Protein AF-A0A9E1SSS1-F1 (afdb_monomer_lite)

Foldseek 3Di:
DDDDDPVLVVCLVVLVVVCVVDVVVVVPDPCVVSVVSNVCVCPDPVNVLVPDDDDDDDPPDDDDDDD

pLDDT: mean 91.79, std 7.36, range [59.81, 97.62]

Sequence (67 aa):
ADVQTITDLAIFPFIRQFAFVDKDAFDSLPYPHLQNWLELNLQSNIFQNVMNKYDRWQTSDEKIYFA

Radius of gyration: 15.63 Å; chains: 1; bounding box: 46×20×35 Å

Secondary structure (DSSP, 8-state):
-----HHHHHHHHHHHHHHHHSHHHHHTSS-HHHHHHHHHHHT-HHHHHH-PPPPPP-TTSPPPPP-

Structure (mmCIF, N/CA/C/O backbone):
data_AF-A0A9E1SSS1-F1
#
_entry.id   AF-A0A9E1SSS1-F1
#
loop_
_atom_site.group_PDB
_atom_site.id
_atom_site.type_symbol
_atom_site.label_atom_id
_atom_site.label_alt_id
_atom_site.label_comp_id
_atom_site.label_asym_id
_atom_site.label_entity_id
_atom_site.label_seq_id
_atom_site.pdbx_PDB_ins_code
_atom_site.Cartn_x
_atom_site.Cartn_y
_atom_site.Cartn_z
_atom_site.occupancy
_atom_site.B_iso_or_equiv
_atom_site.auth_seq_id
_atom_site.auth_comp_id
_atom_site.auth_asym_id
_atom_site.auth_atom_id
_atom_site.pdbx_PDB_model_num
ATOM 1 N N . ALA A 1 1 ? 19.384 1.570 6.793 1.00 59.81 1 ALA A N 1
ATOM 2 C CA . ALA A 1 1 ? 18.113 1.078 6.233 1.00 59.81 1 ALA A CA 1
ATOM 3 C C . ALA A 1 1 ? 17.287 2.293 5.858 1.00 59.81 1 ALA A C 1
ATOM 5 O O . ALA A 1 1 ? 17.445 3.312 6.525 1.00 59.81 1 ALA A O 1
ATOM 6 N N . ASP A 1 2 ? 16.497 2.210 4.793 1.00 69.44 2 ASP A N 1
ATOM 7 C CA . ASP A 1 2 ? 15.569 3.285 4.441 1.00 69.44 2 ASP A CA 1
ATOM 8 C C . ASP A 1 2 ? 14.506 3.432 5.545 1.00 69.44 2 ASP A C 1
ATOM 10 O O . ASP A 1 2 ? 14.137 2.435 6.173 1.00 69.44 2 ASP A O 1
ATOM 14 N N . VAL A 1 3 ? 14.078 4.659 5.840 1.00 81.81 3 VAL A N 1
ATOM 15 C CA . VAL A 1 3 ? 13.147 4.964 6.940 1.00 81.81 3 VAL A CA 1
ATOM 16 C C . VAL A 1 3 ? 11.909 5.618 6.352 1.00 81.81 3 VAL A C 1
ATOM 18 O O . VAL A 1 3 ? 12.013 6.652 5.704 1.00 81.81 3 VAL A O 1
ATOM 21 N N . GLN A 1 4 ? 10.738 5.037 6.618 1.00 88.94 4 GLN A N 1
ATOM 22 C CA . GLN A 1 4 ? 9.455 5.563 6.159 1.00 88.94 4 GLN A CA 1
ATOM 23 C C . GLN A 1 4 ? 9.240 6.990 6.688 1.00 88.94 4 GLN A C 1
ATOM 25 O O . GLN A 1 4 ? 9.309 7.240 7.894 1.00 88.94 4 GLN A O 1
ATOM 30 N N . THR A 1 5 ? 8.979 7.928 5.784 1.00 93.31 5 THR A N 1
ATOM 31 C CA . THR A 1 5 ? 8.750 9.344 6.087 1.00 93.31 5 THR A CA 1
ATOM 32 C C . THR A 1 5 ? 7.290 9.735 5.865 1.00 93.31 5 THR A C 1
ATOM 34 O O . THR A 1 5 ? 6.478 8.970 5.342 1.00 93.31 5 THR A O 1
ATOM 37 N N . ILE A 1 6 ? 6.935 10.971 6.232 1.00 94.19 6 ILE A N 1
ATOM 38 C CA . ILE A 1 6 ? 5.591 11.510 5.980 1.00 94.19 6 ILE A CA 1
ATOM 39 C C . ILE A 1 6 ? 5.240 11.537 4.487 1.00 94.19 6 ILE A C 1
ATOM 41 O O . ILE A 1 6 ? 4.086 11.319 4.125 1.00 94.19 6 ILE A O 1
ATOM 45 N N . THR A 1 7 ? 6.227 11.763 3.618 1.00 95.38 7 THR A N 1
ATOM 46 C CA . THR A 1 7 ? 6.019 11.780 2.168 1.00 95.38 7 THR A CA 1
ATOM 47 C C . THR A 1 7 ? 5.620 10.399 1.670 1.00 95.38 7 THR A C 1
ATOM 49 O O . THR A 1 7 ? 4.677 10.301 0.888 1.00 95.38 7 THR A O 1
ATOM 52 N N . ASP A 1 8 ? 6.263 9.339 2.173 1.00 94.50 8 ASP A N 1
ATOM 53 C CA . ASP A 1 8 ? 5.918 7.957 1.827 1.00 94.50 8 ASP A CA 1
ATOM 54 C C . ASP A 1 8 ? 4.467 7.648 2.198 1.00 94.50 8 ASP A C 1
ATOM 56 O O . ASP A 1 8 ? 3.695 7.171 1.367 1.00 94.50 8 ASP A O 1
ATOM 60 N N . LEU A 1 9 ? 4.067 8.010 3.422 1.00 93.50 9 LEU A N 1
ATOM 61 C CA . LEU A 1 9 ? 2.705 7.812 3.923 1.00 93.50 9 LEU A CA 1
ATOM 62 C C . LEU A 1 9 ? 1.659 8.599 3.123 1.00 93.50 9 LEU A C 1
ATOM 64 O O . LEU A 1 9 ? 0.548 8.110 2.927 1.00 93.50 9 LEU A O 1
ATOM 68 N N . ALA A 1 10 ? 2.000 9.799 2.652 1.00 95.69 10 ALA A N 1
ATOM 69 C CA . ALA A 1 10 ? 1.086 10.645 1.891 1.00 95.69 10 ALA A CA 1
ATOM 70 C C . ALA A 1 10 ? 0.813 10.100 0.478 1.00 95.69 10 ALA A C 1
ATOM 72 O O . ALA A 1 10 ? -0.320 10.173 0.002 1.00 95.69 10 ALA A O 1
ATOM 73 N N . ILE A 1 11 ? 1.829 9.545 -0.194 1.00 96.88 11 ILE A N 1
ATOM 74 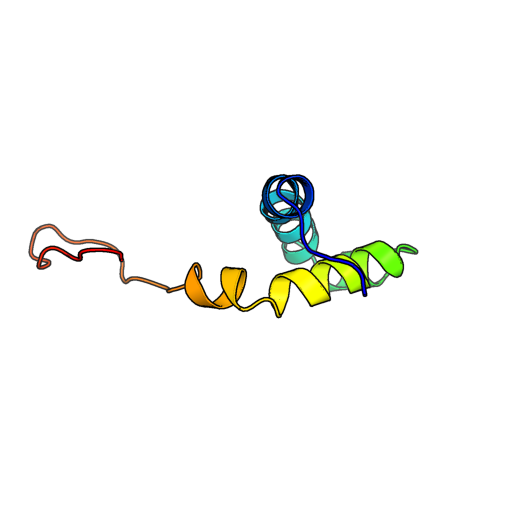C CA . ILE A 1 11 ? 1.694 9.036 -1.572 1.00 96.88 11 ILE A CA 1
ATOM 75 C C . ILE A 1 11 ? 1.258 7.566 -1.628 1.00 96.88 11 ILE A C 1
ATOM 77 O O . ILE A 1 11 ? 0.675 7.124 -2.621 1.00 96.88 11 ILE A O 1
ATOM 81 N N . PHE A 1 12 ? 1.508 6.807 -0.560 1.00 95.94 12 PHE A N 1
ATOM 82 C CA . PHE A 1 12 ? 1.229 5.376 -0.479 1.00 95.94 12 PHE A CA 1
ATOM 83 C C . PHE A 1 12 ? -0.207 4.967 -0.827 1.00 95.94 12 PHE A C 1
ATOM 85 O O . PHE A 1 12 ? -0.350 4.039 -1.626 1.00 95.94 12 PHE A O 1
ATOM 92 N N . PRO A 1 13 ? -1.274 5.639 -0.352 1.00 95.00 13 PRO A N 1
ATOM 93 C CA . PRO A 1 13 ? -2.639 5.262 -0.710 1.00 95.00 13 PRO A CA 1
ATOM 94 C C . PRO A 1 13 ? -2.892 5.288 -2.221 1.00 95.00 13 PRO A C 1
ATOM 96 O O . PRO A 1 13 ? -3.568 4.400 -2.737 1.00 95.00 13 PRO A O 1
ATOM 99 N N . PHE A 1 14 ? -2.311 6.254 -2.936 1.00 97.31 14 PHE A N 1
ATOM 100 C CA . PHE A 1 14 ? -2.499 6.418 -4.378 1.00 97.31 14 PHE A CA 1
ATOM 101 C C . PHE A 1 14 ? -1.728 5.371 -5.175 1.00 97.31 14 PHE A C 1
ATOM 103 O O . PHE A 1 14 ? -2.285 4.747 -6.075 1.00 97.31 14 PHE A O 1
ATOM 110 N N . ILE A 1 15 ? -0.466 5.126 -4.811 1.00 97.06 15 ILE A N 1
ATOM 111 C CA . ILE A 1 15 ? 0.347 4.092 -5.464 1.00 97.06 15 ILE A CA 1
ATOM 112 C C . ILE A 1 15 ? -0.247 2.710 -5.197 1.00 97.06 15 ILE A C 1
ATOM 114 O O . ILE A 1 15 ? -0.347 1.899 -6.114 1.00 97.06 15 ILE A O 1
ATOM 118 N N . ARG A 1 16 ? -0.711 2.450 -3.970 1.00 96.44 16 ARG A N 1
ATOM 119 C CA . ARG A 1 16 ? -1.423 1.216 -3.636 1.00 96.44 16 ARG A CA 1
ATOM 120 C C . ARG A 1 16 ? -2.702 1.082 -4.464 1.00 96.44 16 ARG A C 1
ATOM 122 O O . ARG A 1 16 ? -2.923 0.031 -5.046 1.00 96.44 16 ARG A O 1
ATOM 129 N N . GLN A 1 17 ? -3.538 2.117 -4.551 1.00 96.81 17 GLN A N 1
ATOM 130 C CA . GLN A 1 17 ? -4.745 2.065 -5.385 1.00 96.81 17 GLN A CA 1
ATOM 131 C C . GLN A 1 17 ? -4.409 1.754 -6.845 1.00 96.81 17 GLN A C 1
ATOM 133 O O . GLN A 1 17 ? -5.013 0.856 -7.414 1.00 96.81 17 GLN A O 1
ATOM 138 N N . PHE A 1 18 ? -3.407 2.423 -7.416 1.00 96.56 18 PHE A N 1
ATOM 139 C CA . PHE A 1 18 ? -2.933 2.148 -8.770 1.00 96.56 18 PHE A CA 1
ATOM 140 C C . PHE A 1 18 ? -2.466 0.694 -8.942 1.00 96.56 18 PHE A C 1
ATOM 142 O O . PHE A 1 18 ? -2.922 0.010 -9.854 1.00 96.56 18 PHE A O 1
ATOM 149 N N . ALA A 1 19 ? -1.622 0.198 -8.035 1.00 97.50 19 ALA A N 1
ATOM 150 C CA . ALA A 1 19 ? -1.071 -1.153 -8.101 1.00 97.50 19 ALA A CA 1
ATOM 151 C C . ALA A 1 19 ? -2.127 -2.257 -7.939 1.00 97.50 19 ALA A C 1
ATOM 153 O O . ALA A 1 19 ? -1.970 -3.336 -8.494 1.00 97.50 19 ALA A O 1
ATOM 154 N N . PHE A 1 20 ? -3.193 -2.016 -7.171 1.00 96.94 20 PHE A N 1
ATOM 155 C CA . PHE A 1 20 ? -4.229 -3.019 -6.897 1.00 96.94 20 PHE A CA 1
ATOM 156 C C . PHE A 1 20 ? -5.461 -2.918 -7.815 1.00 96.94 20 PHE A C 1
ATOM 158 O O . PHE A 1 20 ? -6.394 -3.699 -7.636 1.00 96.94 20 PHE A O 1
ATOM 165 N N . VAL A 1 21 ? -5.478 -2.007 -8.799 1.00 97.00 21 VAL A N 1
ATOM 166 C CA . VAL A 1 21 ? -6.465 -2.042 -9.899 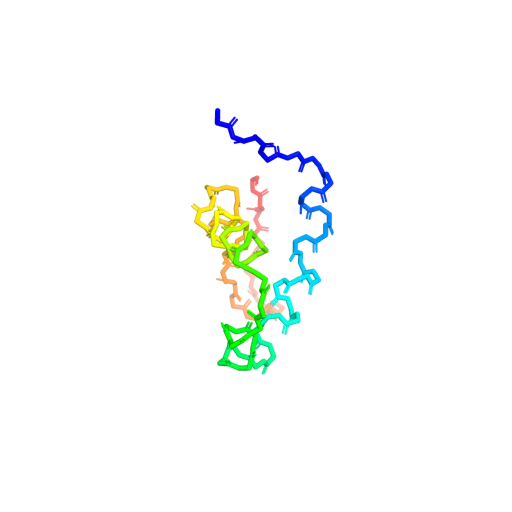1.00 97.00 21 VAL A CA 1
ATOM 167 C C . VAL A 1 21 ? -6.185 -3.223 -10.833 1.00 97.00 21 VAL A C 1
ATOM 169 O O . VAL A 1 21 ? -7.114 -3.937 -11.198 1.00 97.00 21 VAL A O 1
ATOM 172 N N . ASP A 1 22 ? -4.913 -3.447 -11.172 1.00 97.38 22 ASP A N 1
ATOM 173 C CA . ASP A 1 22 ? -4.421 -4.615 -11.910 1.00 97.38 22 ASP A CA 1
ATOM 174 C C . ASP A 1 22 ? -2.992 -4.930 -11.439 1.00 97.38 22 ASP A C 1
ATOM 176 O O . ASP A 1 22 ? -2.024 -4.259 -11.815 1.00 97.38 22 ASP A O 1
ATOM 180 N N . LYS A 1 23 ? -2.877 -5.925 -10.553 1.00 96.06 23 LYS A N 1
ATOM 181 C CA . LYS A 1 23 ? -1.609 -6.244 -9.889 1.00 96.06 23 LYS A CA 1
ATOM 182 C C . LYS A 1 23 ? -0.610 -6.907 -10.829 1.00 96.06 23 LYS A C 1
ATOM 184 O O . LYS A 1 23 ? 0.573 -6.585 -10.759 1.00 96.06 23 LYS A O 1
ATOM 189 N N . ASP A 1 24 ? -1.084 -7.764 -11.728 1.00 97.50 24 ASP A N 1
ATOM 190 C CA . ASP A 1 24 ? -0.228 -8.481 -12.672 1.00 97.50 24 ASP A CA 1
ATOM 191 C C . ASP A 1 24 ? 0.380 -7.504 -13.686 1.00 97.50 24 ASP A C 1
ATOM 193 O O . ASP A 1 24 ? 1.585 -7.540 -13.957 1.00 97.50 24 ASP A O 1
ATOM 197 N N . ALA A 1 25 ? -0.427 -6.561 -14.189 1.00 96.94 25 AL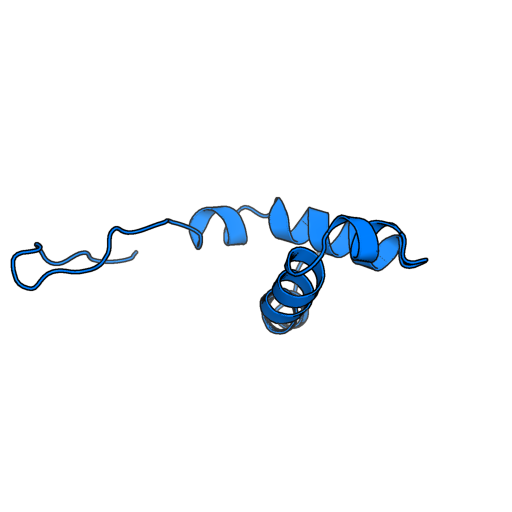A A N 1
ATOM 198 C CA . ALA A 1 25 ? 0.070 -5.496 -15.049 1.00 96.94 25 ALA A CA 1
ATOM 199 C C . ALA A 1 25 ? 1.097 -4.615 -14.321 1.00 96.94 25 ALA A C 1
ATOM 201 O O . ALA A 1 25 ? 2.153 -4.328 -14.887 1.00 96.94 25 ALA A O 1
ATOM 202 N N . PHE A 1 26 ? 0.838 -4.226 -13.067 1.00 97.44 26 PHE A N 1
ATOM 203 C CA . PHE A 1 26 ? 1.775 -3.436 -12.260 1.00 97.44 26 PHE A CA 1
ATOM 204 C C . PHE A 1 26 ? 3.107 -4.164 -12.006 1.00 97.44 26 PHE A C 1
ATOM 206 O O . PHE A 1 26 ? 4.177 -3.558 -12.113 1.00 97.44 26 PHE A O 1
ATOM 213 N N . ASP A 1 27 ? 3.061 -5.464 -11.711 1.00 96.50 27 ASP A N 1
ATOM 214 C CA . ASP A 1 27 ? 4.252 -6.278 -11.439 1.00 96.50 27 ASP A CA 1
ATOM 215 C C . ASP A 1 27 ? 5.102 -6.518 -12.691 1.00 96.50 27 ASP A C 1
ATOM 217 O O . ASP A 1 27 ? 6.318 -6.688 -12.594 1.00 96.50 27 ASP A O 1
ATOM 221 N N . SER A 1 28 ? 4.494 -6.438 -13.878 1.00 97.50 28 SER A N 1
ATOM 222 C CA . SER A 1 28 ? 5.211 -6.512 -15.157 1.00 97.50 28 SER A CA 1
ATOM 223 C C . SER A 1 28 ? 5.987 -5.237 -15.527 1.00 97.50 28 SER A C 1
ATOM 225 O O . SER A 1 28 ? 6.830 -5.268 -16.428 1.00 97.50 28 SER A O 1
ATOM 227 N N . LEU A 1 29 ? 5.722 -4.107 -14.858 1.00 97.06 29 LEU A N 1
ATOM 228 C CA . LEU A 1 29 ? 6.382 -2.834 -15.154 1.00 97.06 29 LEU A CA 1
ATOM 229 C C . LEU A 1 29 ? 7.866 -2.852 -14.743 1.00 97.06 29 LEU A C 1
ATOM 231 O O . LEU A 1 29 ? 8.231 -3.471 -13.743 1.00 97.06 29 LEU A O 1
ATOM 235 N N . PRO A 1 30 ? 8.742 -2.103 -15.437 1.00 97.62 30 PRO A N 1
ATOM 236 C CA . PRO A 1 30 ? 10.178 -2.083 -15.160 1.00 97.62 30 PRO A CA 1
ATOM 237 C C . PRO A 1 30 ? 10.542 -1.170 -13.969 1.00 97.62 30 PRO A C 1
ATOM 239 O O . PRO A 1 30 ? 11.492 -0.390 -14.046 1.00 97.62 30 PRO A O 1
ATOM 242 N N . TYR A 1 31 ? 9.792 -1.240 -12.863 1.00 97.12 31 TYR A N 1
ATOM 243 C CA . TYR A 1 31 ? 9.976 -0.387 -11.680 1.00 97.12 31 TYR A CA 1
ATOM 244 C C . TYR A 1 31 ? 10.259 -1.200 -10.400 1.00 97.12 31 TYR A C 1
ATOM 246 O O . TYR A 1 31 ? 9.491 -1.125 -9.437 1.00 97.12 31 TYR A O 1
ATOM 254 N N . PRO A 1 32 ? 11.389 -1.932 -10.326 1.00 96.00 32 PRO A N 1
ATOM 255 C CA . PRO A 1 32 ? 11.678 -2.835 -9.206 1.00 96.00 32 PRO A CA 1
ATOM 256 C C . PRO A 1 32 ? 11.796 -2.114 -7.856 1.00 96.00 32 PRO A C 1
ATOM 258 O O . PRO A 1 32 ? 11.379 -2.636 -6.825 1.00 96.00 32 PRO A O 1
ATOM 261 N N . HIS A 1 33 ? 12.317 -0.883 -7.841 1.00 96.12 33 HIS A N 1
ATOM 262 C CA . HIS A 1 33 ? 12.412 -0.094 -6.609 1.00 96.12 33 HIS A CA 1
ATOM 263 C C . HIS A 1 33 ? 11.045 0.359 -6.098 1.00 96.12 33 HIS A C 1
ATOM 265 O O . HIS A 1 33 ? 10.822 0.352 -4.892 1.00 96.12 33 HIS A O 1
ATOM 271 N N . LEU A 1 34 ? 10.126 0.705 -7.003 1.00 96.06 34 LEU A N 1
ATOM 272 C CA . LEU A 1 34 ? 8.760 1.080 -6.642 1.00 96.06 34 LEU A CA 1
ATOM 273 C C . LEU A 1 34 ? 7.991 -0.123 -6.091 1.00 96.06 34 LEU A C 1
ATOM 275 O O . LEU A 1 34 ? 7.291 0.004 -5.092 1.00 96.06 34 LEU A O 1
ATOM 279 N N . GLN A 1 35 ? 8.148 -1.288 -6.720 1.00 97.06 35 GLN A N 1
ATOM 280 C CA . GLN A 1 35 ? 7.538 -2.538 -6.268 1.00 97.06 35 GLN A CA 1
ATOM 281 C C . GLN A 1 35 ? 8.050 -2.924 -4.874 1.00 97.06 35 GLN A C 1
ATOM 283 O O . GLN A 1 35 ? 7.252 -3.197 -3.980 1.00 97.06 35 GLN A O 1
ATOM 288 N N . ASN A 1 36 ? 9.367 -2.852 -4.651 1.00 95.50 36 ASN A N 1
ATOM 289 C CA . ASN A 1 36 ? 9.955 -3.104 -3.337 1.00 95.50 36 ASN A CA 1
ATOM 290 C C . ASN A 1 36 ? 9.507 -2.071 -2.289 1.00 95.50 36 ASN A C 1
ATOM 292 O O . ASN A 1 36 ? 9.180 -2.432 -1.164 1.00 95.50 36 ASN A O 1
ATOM 296 N N . TRP A 1 37 ? 9.453 -0.787 -2.655 1.00 95.81 37 TRP A N 1
ATOM 297 C CA . TRP A 1 37 ? 8.934 0.265 -1.780 1.00 95.81 37 TRP A CA 1
ATOM 298 C C . TRP A 1 37 ? 7.473 0.002 -1.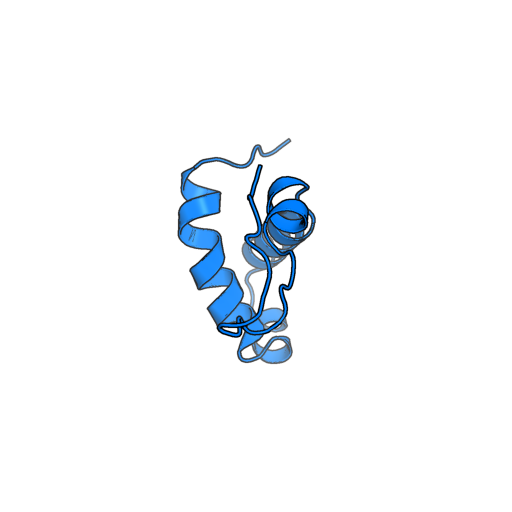394 1.00 95.81 37 TRP A C 1
ATOM 300 O O . TRP A 1 37 ? 7.117 0.114 -0.221 1.00 95.81 37 TRP A O 1
ATOM 310 N N . LEU A 1 38 ? 6.630 -0.406 -2.346 1.00 96.12 38 LEU A N 1
ATOM 311 C CA . LEU A 1 38 ? 5.232 -0.739 -2.082 1.00 96.12 38 LEU A CA 1
ATOM 312 C C . LEU A 1 38 ? 5.121 -1.917 -1.105 1.00 96.12 38 LEU A C 1
ATOM 314 O O . LEU A 1 38 ? 4.357 -1.828 -0.145 1.00 96.12 38 LEU A O 1
ATOM 318 N N . GLU A 1 39 ? 5.909 -2.975 -1.310 1.00 94.88 39 GLU A N 1
ATOM 319 C CA . GLU A 1 39 ? 5.927 -4.147 -0.428 1.00 94.88 39 GLU A CA 1
ATOM 320 C C . GLU A 1 39 ? 6.348 -3.780 1.002 1.00 94.88 39 GLU A C 1
ATOM 322 O O . GLU A 1 39 ? 5.660 -4.130 1.960 1.00 94.88 39 GLU A O 1
ATOM 327 N N . LEU A 1 40 ? 7.412 -2.985 1.160 1.00 93.81 40 LEU A N 1
ATOM 328 C CA . LEU A 1 40 ? 7.860 -2.506 2.473 1.00 93.81 40 LEU A CA 1
ATOM 329 C C . LEU A 1 40 ? 6.765 -1.719 3.210 1.00 93.81 40 LEU A C 1
ATOM 331 O O . LEU A 1 40 ? 6.570 -1.897 4.413 1.00 93.81 40 LEU A O 1
ATOM 335 N N . ASN A 1 41 ? 6.019 -0.869 2.497 1.00 93.88 41 ASN A N 1
ATOM 336 C CA . ASN A 1 41 ? 4.920 -0.105 3.089 1.0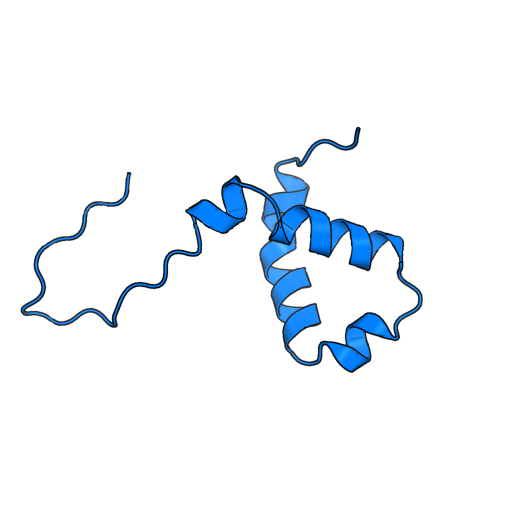0 93.88 41 ASN A CA 1
ATOM 337 C C . ASN A 1 41 ? 3.729 -1.007 3.462 1.00 93.88 41 ASN A C 1
ATOM 339 O O . ASN A 1 41 ? 3.145 -0.826 4.534 1.00 93.88 41 ASN A O 1
ATOM 343 N N . LEU A 1 42 ? 3.394 -2.005 2.635 1.00 93.94 42 LEU A N 1
ATOM 344 C CA . LEU A 1 42 ? 2.342 -2.990 2.922 1.00 93.94 42 LEU A CA 1
ATOM 345 C C . LEU A 1 42 ? 2.679 -3.879 4.129 1.00 93.94 42 LEU A C 1
ATOM 347 O O . LEU A 1 42 ? 1.784 -4.271 4.874 1.00 93.94 42 LEU A O 1
ATOM 351 N N . GLN A 1 43 ? 3.955 -4.184 4.352 1.00 93.19 43 GLN A N 1
ATOM 352 C CA . GLN A 1 43 ? 4.408 -4.973 5.502 1.00 93.19 43 GLN A CA 1
ATOM 353 C C . GLN A 1 43 ? 4.618 -4.135 6.774 1.00 93.19 43 GLN A C 1
ATOM 355 O O . GLN A 1 43 ? 4.882 -4.687 7.841 1.00 93.19 43 GLN A O 1
ATOM 360 N N . SER A 1 44 ? 4.502 -2.806 6.692 1.00 91.25 44 SER A N 1
ATOM 361 C CA . SER A 1 44 ? 4.753 -1.928 7.836 1.00 91.25 44 SER A CA 1
ATOM 362 C C . SER A 1 44 ? 3.724 -2.122 8.957 1.00 91.25 44 SER A C 1
ATOM 364 O O . SER A 1 44 ? 2.518 -2.227 8.718 1.00 91.25 44 SER A O 1
ATOM 366 N N . ASN A 1 45 ? 4.190 -2.081 10.211 1.00 90.00 45 ASN A N 1
ATOM 367 C CA . ASN A 1 45 ? 3.319 -2.160 11.391 1.00 90.00 45 ASN A CA 1
ATOM 368 C C . ASN A 1 45 ? 2.250 -1.057 11.398 1.00 90.00 45 ASN A C 1
ATOM 370 O O . ASN A 1 45 ? 1.121 -1.291 11.819 1.00 90.00 45 ASN A O 1
ATOM 374 N N . ILE A 1 46 ? 2.598 0.142 10.916 1.00 88.81 46 ILE A N 1
ATOM 375 C CA . ILE A 1 46 ? 1.665 1.270 10.815 1.00 88.81 46 ILE A CA 1
ATOM 376 C C . ILE A 1 46 ? 0.500 0.895 9.899 1.00 88.81 46 ILE A C 1
ATOM 378 O O . ILE A 1 46 ? -0.653 1.036 10.299 1.00 88.81 46 ILE A O 1
ATOM 382 N N . PHE A 1 47 ? 0.787 0.374 8.702 1.00 90.69 47 PHE A N 1
ATOM 383 C CA . PHE A 1 47 ? -0.253 -0.011 7.752 1.00 90.69 47 PHE A CA 1
ATOM 384 C C . PHE A 1 47 ? -1.145 -1.136 8.282 1.00 90.69 47 PHE A C 1
ATOM 386 O O . PHE A 1 47 ? -2.370 -1.036 8.200 1.00 90.69 47 PHE A O 1
ATOM 393 N N . GLN A 1 48 ? -0.544 -2.179 8.859 1.00 90.50 48 GLN A N 1
ATOM 394 C CA . GLN A 1 48 ? -1.289 -3.306 9.424 1.00 90.50 48 GLN A CA 1
ATOM 395 C C . GLN A 1 48 ? -2.23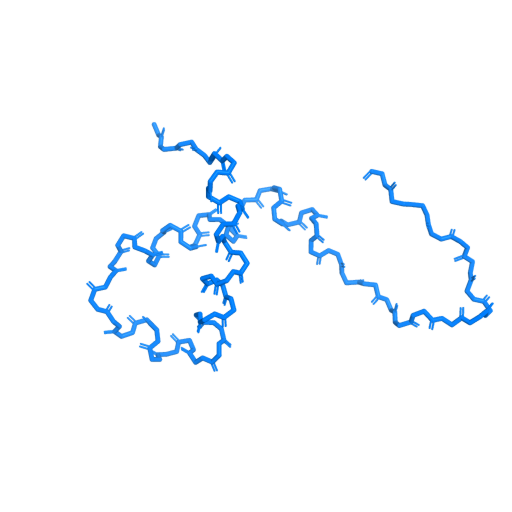5 -2.861 10.550 1.00 90.50 48 GLN A C 1
ATOM 397 O O . GLN A 1 48 ? -3.367 -3.330 10.612 1.00 90.50 48 GLN A O 1
ATOM 402 N N . ASN A 1 49 ? -1.823 -1.892 11.374 1.00 88.75 49 ASN A N 1
ATOM 403 C CA . ASN A 1 49 ? -2.659 -1.358 12.450 1.00 88.75 49 ASN A CA 1
ATOM 404 C C . ASN A 1 49 ? -3.835 -0.497 11.956 1.00 88.75 49 ASN A C 1
ATOM 406 O O . ASN A 1 49 ? -4.889 -0.509 12.588 1.00 88.75 49 ASN A O 1
ATOM 410 N N . VAL A 1 50 ? -3.690 0.255 10.855 1.00 88.00 50 VAL A N 1
ATOM 411 C CA . VAL A 1 50 ? -4.771 1.136 10.357 1.00 88.00 50 VAL A CA 1
ATOM 412 C C . VAL A 1 50 ? -5.772 0.425 9.445 1.00 88.00 50 VAL A C 1
ATOM 414 O O . VAL A 1 50 ? -6.883 0.912 9.256 1.00 88.00 50 VAL A O 1
ATOM 417 N N . MET A 1 51 ? -5.413 -0.730 8.880 1.00 85.44 51 MET A N 1
ATOM 418 C CA . MET A 1 51 ? -6.251 -1.477 7.931 1.00 85.44 51 MET A CA 1
ATOM 419 C C . MET A 1 51 ? -7.253 -2.431 8.594 1.00 85.44 51 MET A C 1
ATOM 421 O O . MET A 1 51 ? -7.665 -3.428 7.991 1.00 85.44 51 MET A O 1
ATOM 425 N N . ASN A 1 52 ? -7.692 -2.117 9.811 1.00 83.25 52 ASN A N 1
ATOM 426 C CA . ASN A 1 52 ? -8.769 -2.854 10.457 1.00 83.25 52 ASN A CA 1
ATOM 427 C C . ASN A 1 52 ? -10.056 -2.716 9.638 1.00 83.25 52 ASN A C 1
ATOM 429 O O . ASN A 1 52 ? -10.538 -1.615 9.366 1.00 83.25 52 ASN A O 1
ATOM 433 N N . LYS A 1 53 ? -10.613 -3.855 9.224 1.00 83.44 53 LYS A N 1
ATOM 434 C CA . LYS A 1 53 ? -11.922 -3.893 8.576 1.00 83.44 53 LYS A CA 1
ATOM 435 C C . LYS A 1 53 ? -12.989 -3.851 9.658 1.00 83.44 53 LYS A C 1
ATOM 437 O O . LYS A 1 53 ? -13.050 -4.748 10.493 1.00 83.44 53 LYS A O 1
ATOM 442 N N . TYR A 1 54 ? -13.823 -2.825 9.606 1.00 85.88 54 TYR A N 1
ATOM 443 C CA . TYR A 1 54 ? -15.025 -2.729 10.420 1.00 85.88 54 TYR A CA 1
ATOM 444 C C . TYR A 1 54 ? -16.230 -3.114 9.573 1.00 85.88 54 TYR A C 1
ATOM 446 O O . TYR A 1 54 ? -16.264 -2.837 8.367 1.00 85.88 54 TYR A O 1
ATOM 454 N N . ASP A 1 55 ? -17.213 -3.745 10.206 1.00 88.12 55 ASP A N 1
ATOM 455 C CA . ASP A 1 55 ? -18.498 -3.971 9.566 1.00 88.12 55 ASP A CA 1
ATOM 456 C C . ASP A 1 55 ? -19.147 -2.637 9.194 1.00 88.12 55 ASP A C 1
ATOM 458 O O . ASP A 1 55 ? -18.849 -1.572 9.747 1.00 88.12 55 ASP A O 1
ATOM 462 N N . ARG A 1 56 ? -20.034 -2.687 8.199 1.00 89.81 56 ARG A N 1
ATOM 463 C CA . ARG A 1 56 ? -20.780 -1.500 7.796 1.00 89.81 56 ARG A CA 1
ATOM 464 C C . ARG A 1 56 ? -21.627 -1.037 8.978 1.00 89.81 56 ARG A C 1
ATOM 466 O O . ARG A 1 56 ? -22.498 -1.778 9.418 1.00 89.81 56 ARG A O 1
ATOM 473 N N . TRP A 1 57 ? -21.407 0.207 9.387 1.00 93.69 57 TRP A N 1
ATOM 474 C CA . TRP A 1 57 ? -22.138 0.843 10.476 1.00 93.69 57 TRP A CA 1
ATOM 475 C C . TRP A 1 57 ? -23.661 0.761 10.298 1.00 93.69 57 TRP A C 1
ATOM 477 O O . TRP A 1 57 ? -24.190 1.037 9.214 1.00 93.69 57 TRP A O 1
ATOM 487 N N . GLN A 1 58 ? -24.353 0.446 11.390 1.00 93.94 58 GLN A N 1
ATOM 488 C CA . GLN A 1 58 ? -25.802 0.477 11.543 1.00 93.94 58 GLN A CA 1
ATOM 489 C C . GLN A 1 58 ? -26.191 1.364 12.728 1.00 93.94 58 GLN A C 1
ATOM 491 O O . GLN A 1 58 ? -25.454 1.520 13.695 1.00 93.94 58 GLN A O 1
ATOM 496 N N . THR A 1 59 ? -27.396 1.934 12.691 1.00 92.88 59 THR A N 1
ATOM 497 C CA . THR A 1 59 ? -27.874 2.846 13.748 1.00 92.88 59 THR A CA 1
ATOM 498 C C . THR A 1 59 ? -28.020 2.171 15.115 1.00 92.88 59 THR A C 1
ATOM 500 O O . THR A 1 59 ? -27.987 2.854 16.135 1.00 92.88 59 THR A O 1
ATOM 503 N N . SER A 1 60 ? -28.176 0.847 15.141 1.00 93.75 60 SER A N 1
ATOM 504 C CA . SER A 1 60 ? -28.223 0.041 16.363 1.00 93.75 60 SER A CA 1
ATOM 505 C C . SER A 1 60 ? -26.848 -0.309 16.935 1.00 93.75 60 SER A C 1
ATOM 507 O O . SER A 1 60 ? -26.801 -0.861 18.032 1.00 93.75 60 SER A O 1
ATOM 509 N N . ASP A 1 61 ? -25.757 -0.042 16.213 1.00 92.94 61 ASP A N 1
ATOM 510 C CA . ASP A 1 61 ? -24.420 -0.441 16.646 1.00 92.94 61 ASP A CA 1
ATOM 511 C C . ASP A 1 61 ? -23.959 0.385 17.850 1.00 92.94 61 ASP A C 1
ATOM 513 O O . ASP A 1 61 ? -24.188 1.597 17.944 1.00 92.94 61 ASP A O 1
ATOM 517 N N . GLU A 1 62 ? -23.261 -0.274 18.773 1.00 90.69 62 GLU A N 1
ATOM 518 C CA . GLU A 1 62 ? -22.595 0.413 19.872 1.00 90.69 62 GLU A CA 1
ATOM 519 C C . GLU A 1 62 ? -21.458 1.308 19.357 1.00 90.69 62 GLU A C 1
ATOM 521 O O . GLU A 1 62 ? -20.857 1.081 18.304 1.00 90.69 62 GLU A O 1
ATOM 526 N N . LYS A 1 63 ? -21.146 2.364 20.115 1.00 89.56 63 LYS A N 1
ATOM 527 C CA . LYS A 1 63 ? -20.085 3.307 19.745 1.00 89.56 63 LYS A CA 1
ATOM 528 C C . LYS A 1 63 ? -18.724 2.617 19.806 1.00 89.56 63 LYS A C 1
ATOM 530 O O . LYS A 1 63 ? -18.307 2.164 20.868 1.00 89.56 63 LYS A O 1
ATOM 535 N N . ILE A 1 64 ? -18.008 2.634 18.687 1.00 86.50 64 ILE A N 1
ATOM 536 C CA . ILE A 1 64 ? -16.620 2.181 18.597 1.00 86.50 64 ILE A CA 1
ATOM 537 C C . ILE A 1 64 ? -15.702 3.389 18.814 1.00 86.50 64 ILE A C 1
ATOM 539 O O . ILE A 1 64 ? -15.842 4.407 18.136 1.00 86.50 64 ILE A O 1
ATOM 543 N N . TYR A 1 65 ? -14.762 3.276 19.752 1.00 83.75 65 TYR A N 1
ATOM 544 C CA . TYR A 1 65 ? -13.696 4.259 19.950 1.00 83.75 65 TYR A CA 1
ATOM 545 C C . TYR A 1 65 ? -12.408 3.727 19.321 1.00 83.75 65 TYR A C 1
ATOM 547 O O . TYR A 1 65 ? -11.970 2.624 19.648 1.00 83.75 65 TYR A O 1
ATOM 555 N N . PHE A 1 66 ? -11.812 4.504 18.420 1.00 80.00 66 PHE A N 1
ATOM 556 C CA . PHE A 1 66 ? -10.497 4.211 17.852 1.00 80.00 66 PHE A CA 1
ATOM 557 C C . PHE A 1 66 ? -9.423 4.794 18.776 1.00 80.00 66 PHE A C 1
ATOM 559 O O . PHE A 1 66 ? -9.570 5.929 19.235 1.00 80.00 66 PHE A O 1
ATOM 566 N N . ALA A 1 67 ? -8.399 3.998 19.082 1.00 65.06 67 ALA A N 1
ATOM 567 C CA . ALA A 1 67 ? -7.231 4.421 19.853 1.00 65.06 67 ALA A CA 1
ATOM 568 C C . ALA A 1 67 ? -6.174 5.066 18.949 1.00 65.06 67 ALA A C 1
ATOM 570 O O . ALA A 1 67 ? -6.068 4.632 17.778 1.00 65.06 67 ALA A O 1
#